Protein AF-A0A8B8IRI3-F1 (afdb_monomer_lite)

Radius of gyration: 19.95 Å; chains: 1; bounding box: 43×45×50 Å

pLDDT: mean 88.94, std 10.25, range [43.81, 97.94]

Secondary structure (DSSP, 8-state):
---GGG-TT--S--PPPPPPHHHHHHHHHTTSPPPPPP---HHHHHHHHHT-SS--S-STTSHHHHTTTS-HHHHHHHHHT------HHHHHHHHHHHHHHHHHS-HHHHHHHSS--HHHHHHHHHHHS-SEEETTTTEEE-TTS-B-

Sequence (148 aa):
MDNFQNIPWCRSNWSFPSITEQDKILLHECTNLPTKDLLNDVEEIIENSHVFPIPFPIETVRLDYLKTLRPIERLERNIASTYPVIHERVILLMSKFLNYKREFGSDVEKALYMDMTVPELIDRILKKRAVCFVGPNDKYKLLNEEEG

Foldseek 3Di:
DDDLVPPPVPDPDDDQDDADPQLVVLVVVVVDDDDDDQPLDLVVVLVVVVPQQDDDPDDCPRSVNVVVVDPSVVSSVVSRPDDDDDDPSVLSVLSVVLVCCCVPNDPVSVVVSVPQGSVNVVVCCVVFPFPDFDDPVRWTAGSVRDID

Structure (mmCIF, N/CA/C/O backbone):
data_AF-A0A8B8IRI3-F1
#
_entry.id   AF-A0A8B8IRI3-F1
#
loop_
_atom_site.group_PDB
_atom_site.id
_atom_site.type_symbol
_atom_site.label_atom_id
_atom_site.label_alt_id
_atom_site.label_comp_id
_atom_site.label_asym_id
_atom_site.label_entity_id
_atom_site.label_seq_id
_atom_site.pdbx_PDB_ins_code
_atom_site.Cartn_x
_atom_site.Cartn_y
_atom_site.Cartn_z
_atom_site.occupancy
_atom_site.B_iso_or_equiv
_atom_site.auth_seq_id
_atom_site.auth_comp_id
_atom_site.auth_asym_id
_atom_site.auth_atom_id
_atom_site.pdbx_PDB_model_num
ATOM 1 N N . MET A 1 1 ? -1.631 31.941 -10.470 1.00 43.81 1 MET A N 1
ATOM 2 C CA . MET A 1 1 ? -1.614 31.322 -9.128 1.00 43.81 1 MET A CA 1
ATOM 3 C C . MET A 1 1 ? -3.061 31.070 -8.773 1.00 43.81 1 MET A C 1
ATOM 5 O O . MET A 1 1 ? -3.781 32.028 -8.524 1.00 43.81 1 MET A O 1
ATOM 9 N N . ASP A 1 2 ? -3.503 29.824 -8.903 1.00 51.47 2 ASP A N 1
ATOM 10 C CA . ASP A 1 2 ? -4.912 29.468 -8.747 1.00 51.47 2 ASP A CA 1
ATOM 11 C C . ASP A 1 2 ? -5.361 29.626 -7.292 1.00 51.47 2 ASP A C 1
ATOM 13 O O . ASP A 1 2 ? -4.634 29.309 -6.349 1.00 51.47 2 ASP A O 1
ATOM 17 N N . ASN A 1 3 ? -6.552 30.194 -7.112 1.00 56.06 3 ASN A N 1
ATOM 18 C CA . ASN A 1 3 ? -7.081 30.592 -5.816 1.00 56.06 3 ASN A CA 1
ATOM 19 C C . ASN A 1 3 ? -7.683 29.380 -5.083 1.00 56.06 3 ASN A C 1
ATOM 21 O O . ASN A 1 3 ? -8.895 29.174 -5.074 1.00 56.06 3 ASN A O 1
ATOM 25 N N . PHE A 1 4 ? -6.823 28.566 -4.468 1.00 63.38 4 PHE A N 1
ATOM 26 C CA . PHE A 1 4 ? -7.209 27.383 -3.684 1.00 63.38 4 PHE A CA 1
ATOM 27 C C . PHE A 1 4 ? -8.029 27.703 -2.417 1.00 63.38 4 PHE A C 1
ATOM 29 O O . PHE A 1 4 ? -8.541 26.788 -1.776 1.00 63.38 4 PHE A O 1
ATOM 36 N N . GLN A 1 5 ? -8.200 28.982 -2.058 1.00 62.62 5 GLN A N 1
ATOM 37 C CA . GLN A 1 5 ? -8.862 29.406 -0.817 1.00 62.62 5 GLN A CA 1
ATOM 38 C C . GLN A 1 5 ? -10.363 29.077 -0.758 1.00 62.62 5 GLN A C 1
ATOM 40 O O . GLN A 1 5 ? -10.917 28.972 0.333 1.00 62.62 5 GLN A O 1
ATOM 45 N N . ASN A 1 6 ? -11.022 28.881 -1.905 1.00 65.75 6 ASN A N 1
ATOM 46 C CA . ASN A 1 6 ? -12.468 28.632 -1.973 1.00 65.75 6 ASN A CA 1
ATOM 47 C C . ASN A 1 6 ? -12.846 27.146 -2.035 1.00 65.75 6 ASN A C 1
ATOM 49 O O . ASN A 1 6 ? -14.020 26.812 -2.196 1.00 65.75 6 ASN A O 1
ATOM 53 N N . ILE A 1 7 ? -11.874 26.242 -1.926 1.00 71.94 7 ILE A N 1
ATOM 54 C CA . ILE A 1 7 ? -12.131 24.807 -1.983 1.00 71.94 7 ILE A CA 1
ATOM 55 C C . ILE A 1 7 ? -12.466 24.309 -0.564 1.00 71.94 7 ILE A C 1
ATOM 57 O O . ILE A 1 7 ? -11.601 24.378 0.310 1.00 71.94 7 ILE A O 1
ATOM 61 N N . PRO A 1 8 ? -13.670 23.756 -0.302 1.00 66.25 8 PRO A N 1
ATOM 62 C CA . PRO A 1 8 ? -14.117 23.406 1.054 1.00 66.25 8 PRO A CA 1
ATOM 63 C C . PRO A 1 8 ? -13.190 22.447 1.816 1.00 66.25 8 PRO A C 1
ATOM 65 O O . PRO A 1 8 ? -13.121 22.504 3.048 1.00 66.25 8 PRO A O 1
ATOM 68 N N . TRP A 1 9 ? -12.481 21.577 1.086 1.00 63.16 9 TRP A N 1
ATOM 69 C CA . TRP A 1 9 ? -11.508 20.623 1.624 1.00 63.16 9 TRP A CA 1
ATOM 70 C C . TRP A 1 9 ? -10.074 21.174 1.715 1.00 63.16 9 TRP A C 1
ATOM 72 O O . TRP A 1 9 ? -9.244 20.602 2.421 1.00 63.16 9 TRP A O 1
ATOM 82 N N . CYS A 1 10 ? -9.771 22.308 1.079 1.00 62.41 10 CYS A N 1
ATOM 83 C CA . CYS A 1 10 ? -8.473 22.983 1.154 1.00 62.41 10 CYS A CA 1
ATOM 84 C C . CYS A 1 10 ? -8.502 24.074 2.235 1.00 62.41 10 CYS A C 1
ATOM 86 O O . CYS A 1 10 ? -8.365 25.266 1.970 1.00 62.41 10 CYS A O 1
ATOM 88 N N . ARG A 1 11 ? -8.732 23.669 3.488 1.00 66.38 11 ARG A N 1
ATOM 89 C CA . ARG A 1 11 ? -8.627 24.588 4.626 1.00 66.38 11 ARG A CA 1
ATOM 90 C C . ARG A 1 11 ? -7.162 24.736 5.008 1.00 66.38 11 ARG A C 1
ATOM 92 O O . ARG A 1 11 ? -6.470 23.739 5.184 1.00 66.38 11 ARG A O 1
ATOM 99 N N . SER A 1 12 ? -6.707 25.969 5.200 1.00 65.81 12 SER A N 1
ATOM 100 C CA . SER A 1 12 ? -5.328 26.254 5.613 1.00 65.81 12 SER A CA 1
ATOM 101 C C . SER A 1 12 ? -4.977 25.658 6.985 1.00 65.81 12 SER A C 1
ATOM 103 O O . SER A 1 12 ? -3.810 25.421 7.274 1.00 65.81 12 SER A O 1
ATOM 105 N N . ASN A 1 13 ? -5.987 25.392 7.824 1.00 68.19 13 ASN A N 1
ATOM 106 C CA . ASN A 1 13 ? -5.815 25.049 9.234 1.00 68.19 13 ASN A CA 1
ATOM 107 C C . ASN A 1 13 ? -6.613 23.781 9.584 1.00 68.19 13 ASN A C 1
ATOM 109 O O . ASN A 1 13 ? -7.582 23.832 10.344 1.00 68.19 13 ASN A O 1
ATOM 113 N N . TRP A 1 14 ? -6.251 22.630 9.019 1.00 69.50 14 TRP A N 1
ATOM 114 C CA . TRP A 1 14 ? -6.776 21.363 9.529 1.00 69.50 14 TRP A CA 1
ATOM 115 C C . TRP A 1 14 ? -6.065 21.016 10.837 1.00 69.50 14 TRP A C 1
ATOM 117 O O . TRP A 1 14 ? -4.886 20.659 10.809 1.00 69.50 14 TRP A O 1
ATOM 127 N N . SER A 1 15 ? -6.767 21.053 11.972 1.00 75.19 15 SER A N 1
ATOM 128 C CA . SER A 1 15 ? -6.199 20.571 13.234 1.00 75.19 15 SER A CA 1
ATOM 129 C C . SER A 1 15 ? -5.741 19.116 13.092 1.00 75.19 15 SER A C 1
ATOM 131 O O . SER A 1 15 ? -6.342 18.311 12.363 1.00 75.19 15 SER A O 1
ATOM 133 N N . PHE A 1 16 ? -4.628 18.785 13.745 1.00 72.06 16 PHE A N 1
ATOM 134 C CA . PHE A 1 16 ? -4.220 17.395 13.870 1.00 72.06 16 PHE A CA 1
ATOM 135 C C . PHE A 1 16 ? -5.226 16.664 14.765 1.00 72.06 16 PHE A C 1
ATOM 137 O O . PHE A 1 16 ? -5.639 17.217 15.790 1.00 72.06 16 PHE A O 1
ATOM 144 N N . PRO A 1 17 ? -5.639 15.439 14.397 1.00 81.56 17 PRO A N 1
ATOM 145 C CA . PRO A 1 17 ? -6.371 14.578 15.313 1.00 81.56 17 PRO A CA 1
ATOM 146 C C . PRO A 1 17 ? -5.586 14.419 16.621 1.00 81.56 17 PRO A C 1
ATOM 148 O O . PRO A 1 17 ? -4.358 14.330 16.599 1.00 81.56 17 PRO A O 1
ATOM 151 N N . SER A 1 18 ? -6.285 14.365 17.756 1.00 88.00 18 SER A N 1
ATOM 152 C CA . SER A 1 18 ? -5.645 14.083 19.043 1.00 88.00 18 SER A CA 1
ATOM 153 C C . SER A 1 18 ? -4.967 12.713 19.006 1.00 88.00 18 SER A C 1
ATOM 155 O O . SER A 1 18 ? -5.508 11.770 18.432 1.00 88.00 18 SER A O 1
ATOM 157 N N . ILE A 1 19 ? -3.787 12.588 19.607 1.00 90.38 19 ILE A N 1
ATOM 158 C CA . ILE A 1 19 ? -3.016 11.338 19.628 1.00 90.38 19 ILE A CA 1
ATOM 159 C C . ILE A 1 19 ? -3.180 10.699 21.008 1.00 90.38 19 ILE A C 1
ATOM 161 O O . ILE A 1 19 ? -2.865 11.330 22.017 1.00 90.38 19 ILE A O 1
ATOM 165 N N . THR A 1 20 ? -3.690 9.469 21.051 1.00 93.06 20 THR A N 1
ATOM 166 C CA . THR A 1 20 ? -3.822 8.680 22.290 1.00 93.06 20 THR A CA 1
ATOM 167 C C . THR A 1 20 ? -2.554 7.867 22.569 1.00 93.06 20 THR A C 1
ATOM 169 O O . THR A 1 20 ? -1.707 7.715 21.690 1.00 93.06 20 THR A O 1
ATOM 172 N N . GLU A 1 21 ? -2.412 7.299 23.771 1.00 93.12 21 GLU A N 1
ATOM 173 C CA . GLU A 1 21 ? -1.280 6.404 24.073 1.00 93.12 21 GLU A CA 1
ATOM 174 C C . GLU A 1 21 ? -1.278 5.144 23.193 1.00 93.12 21 GLU A C 1
ATOM 176 O O . GLU A 1 21 ? -0.224 4.724 22.725 1.00 93.12 21 GLU A O 1
ATOM 181 N N . GLN A 1 22 ? -2.454 4.590 22.879 1.00 91.00 22 GLN A N 1
ATOM 182 C CA . GLN A 1 22 ? -2.576 3.456 21.956 1.00 91.00 22 GLN A CA 1
ATOM 183 C C . GLN A 1 22 ? -2.118 3.822 20.539 1.00 91.00 22 GLN A C 1
ATOM 185 O O . GLN A 1 22 ? -1.443 3.033 19.881 1.00 91.00 22 GLN A O 1
ATOM 190 N N . ASP A 1 23 ? -2.437 5.036 20.074 1.00 93.00 23 ASP A N 1
ATOM 191 C CA . ASP A 1 23 ? -1.962 5.521 18.775 1.00 93.00 23 ASP A CA 1
ATOM 192 C C . ASP A 1 23 ? -0.429 5.635 18.764 1.00 93.00 23 ASP A C 1
ATOM 194 O O . ASP A 1 23 ? 0.199 5.265 17.776 1.00 93.00 23 ASP A O 1
ATOM 198 N N . LYS A 1 24 ? 0.191 6.108 19.857 1.00 93.06 24 LYS A N 1
ATOM 199 C CA . LYS A 1 24 ? 1.658 6.238 19.958 1.00 93.06 24 LYS A CA 1
ATOM 200 C C . LYS A 1 24 ? 2.373 4.895 19.856 1.00 93.06 24 LYS A C 1
ATOM 202 O O . LYS A 1 24 ? 3.411 4.837 19.203 1.00 93.06 24 LYS A O 1
ATOM 207 N N . ILE A 1 25 ? 1.826 3.843 20.470 1.00 92.69 25 ILE A N 1
ATOM 208 C CA . ILE A 1 25 ? 2.396 2.488 20.402 1.00 92.69 25 ILE A CA 1
ATOM 209 C C . ILE A 1 25 ? 2.473 2.032 18.940 1.00 92.69 25 ILE A C 1
ATOM 211 O O . ILE A 1 25 ? 3.555 1.710 18.458 1.00 92.69 25 ILE A O 1
ATOM 215 N N . LEU A 1 26 ? 1.358 2.121 18.207 1.00 93.50 26 LEU A N 1
ATOM 216 C CA . LEU A 1 26 ? 1.302 1.754 16.788 1.00 93.50 26 LEU A CA 1
ATOM 217 C C . LEU A 1 26 ? 2.200 2.633 15.905 1.00 93.50 26 LEU A C 1
ATOM 219 O O . LEU A 1 26 ? 2.799 2.157 14.946 1.00 93.50 26 LEU A O 1
ATOM 223 N N . LEU A 1 27 ? 2.306 3.928 16.208 1.00 93.00 27 LEU A N 1
ATOM 224 C CA . LEU A 1 27 ? 3.168 4.840 15.450 1.00 93.00 27 LEU A CA 1
ATOM 225 C C . LEU A 1 27 ? 4.660 4.578 15.693 1.00 93.00 27 LEU A C 1
ATOM 227 O O . LEU A 1 27 ? 5.462 4.785 14.785 1.00 93.00 27 LEU A O 1
ATOM 231 N N . HIS A 1 28 ? 5.040 4.111 16.883 1.00 92.00 28 HIS A N 1
ATOM 232 C CA . HIS A 1 28 ? 6.420 3.735 17.190 1.00 92.00 28 HIS A CA 1
ATOM 233 C C . HIS A 1 28 ? 6.870 2.488 16.407 1.00 92.00 28 HIS A C 1
ATOM 235 O O . HIS A 1 28 ? 8.042 2.344 16.073 1.00 92.00 28 HIS A O 1
ATOM 241 N N . GLU A 1 29 ? 5.955 1.593 16.037 1.00 88.88 29 GLU A N 1
ATOM 242 C CA . GLU A 1 29 ? 6.282 0.453 15.168 1.00 88.88 29 GLU A CA 1
ATOM 243 C C . GLU A 1 29 ? 6.731 0.913 13.771 1.00 88.88 29 GLU A C 1
ATOM 245 O O . GLU A 1 29 ? 7.642 0.327 13.187 1.00 88.88 29 GLU A O 1
ATOM 250 N N . CYS A 1 30 ? 6.183 2.025 13.264 1.00 88.88 30 CYS A N 1
ATOM 251 C CA . CYS A 1 30 ? 6.572 2.598 11.972 1.00 88.88 30 CYS A CA 1
ATOM 252 C C . CYS A 1 30 ? 8.022 3.103 11.928 1.00 88.88 30 CYS A C 1
ATOM 254 O O . CYS A 1 30 ? 8.550 3.303 10.835 1.00 88.88 30 CYS A O 1
ATOM 256 N N . THR A 1 31 ? 8.671 3.345 13.073 1.00 89.25 31 THR A N 1
ATOM 257 C CA . THR A 1 31 ? 10.073 3.793 13.098 1.00 89.25 31 THR A CA 1
ATOM 258 C C . THR A 1 31 ? 11.061 2.632 13.039 1.00 89.25 31 THR A C 1
ATOM 260 O O . THR A 1 31 ? 12.231 2.853 12.747 1.00 89.25 31 THR A O 1
ATOM 263 N N . ASN A 1 32 ? 10.602 1.403 13.295 1.00 87.69 32 ASN A N 1
ATOM 264 C CA . ASN A 1 32 ? 11.435 0.203 13.392 1.00 87.69 32 ASN A CA 1
ATOM 265 C C . ASN A 1 32 ? 11.143 -0.764 12.238 1.00 87.69 32 ASN A C 1
ATOM 267 O O . ASN A 1 32 ? 10.863 -1.943 12.449 1.00 87.69 32 ASN A O 1
ATOM 271 N N . LEU A 1 33 ? 11.177 -0.255 11.005 1.00 85.19 33 LEU A N 1
ATOM 272 C CA . LEU A 1 33 ? 10.961 -1.077 9.818 1.00 85.19 33 LEU A CA 1
ATOM 273 C C . LEU A 1 33 ? 12.238 -1.841 9.449 1.00 85.19 33 LEU A C 1
ATOM 275 O O . LEU A 1 33 ? 13.324 -1.256 9.483 1.00 85.19 33 LEU A O 1
ATOM 279 N N . PRO A 1 34 ? 12.132 -3.123 9.059 1.00 83.69 34 PRO A N 1
ATOM 280 C CA . PRO A 1 34 ? 13.284 -3.862 8.578 1.00 83.69 34 PRO A CA 1
ATOM 281 C C . PRO A 1 34 ? 13.792 -3.229 7.281 1.00 83.69 34 PRO A C 1
ATOM 283 O O . PRO A 1 34 ? 13.014 -2.935 6.369 1.00 83.69 34 PRO A O 1
ATOM 286 N N . THR A 1 35 ? 15.108 -3.063 7.175 1.00 79.25 35 THR A N 1
ATOM 287 C CA . THR A 1 35 ? 15.739 -2.748 5.895 1.00 79.25 35 THR A CA 1
ATOM 288 C C . THR A 1 35 ? 15.511 -3.932 4.967 1.00 79.25 35 THR A C 1
ATOM 290 O O . THR A 1 35 ? 15.918 -5.051 5.277 1.00 79.25 35 THR A O 1
ATOM 293 N N . LYS A 1 36 ? 14.824 -3.700 3.851 1.00 73.31 36 LYS A N 1
ATOM 294 C CA . LYS A 1 36 ? 14.613 -4.724 2.835 1.00 73.31 36 LYS A CA 1
ATOM 295 C C . LYS A 1 36 ? 15.634 -4.531 1.725 1.00 73.31 36 LYS A C 1
ATOM 297 O O . LYS A 1 36 ? 15.765 -3.419 1.215 1.00 73.31 36 LYS A O 1
ATOM 302 N N . ASP A 1 37 ? 16.310 -5.610 1.347 1.00 74.75 37 ASP A N 1
ATOM 303 C CA . ASP A 1 37 ? 17.121 -5.620 0.136 1.00 74.75 37 ASP A CA 1
ATOM 304 C C . ASP A 1 37 ? 16.196 -5.351 -1.053 1.00 74.75 37 ASP A C 1
ATOM 306 O O . ASP A 1 37 ? 15.201 -6.050 -1.273 1.00 74.75 37 ASP A O 1
ATOM 310 N N . LEU A 1 38 ? 16.467 -4.257 -1.757 1.00 70.75 38 LEU A N 1
ATOM 311 C CA . LEU A 1 38 ? 15.675 -3.858 -2.908 1.00 70.75 38 LEU A CA 1
ATOM 312 C C . LEU A 1 38 ? 15.961 -4.831 -4.050 1.00 70.75 38 LEU A C 1
ATOM 314 O O . LEU A 1 38 ? 17.115 -5.042 -4.425 1.00 70.75 38 LEU A O 1
ATOM 318 N N . LEU A 1 39 ? 14.893 -5.414 -4.595 1.00 68.81 39 LEU A N 1
ATOM 319 C CA . LEU A 1 39 ? 14.955 -6.143 -5.854 1.00 68.81 39 LEU A CA 1
ATOM 320 C C . LEU A 1 39 ? 15.327 -5.139 -6.940 1.00 68.81 39 LEU A C 1
ATOM 322 O O . LEU A 1 39 ? 14.537 -4.250 -7.245 1.00 68.81 39 LEU A O 1
ATOM 326 N N . ASN A 1 40 ? 16.529 -5.276 -7.488 1.00 75.88 40 ASN A N 1
ATOM 327 C CA . ASN A 1 40 ? 17.015 -4.451 -8.593 1.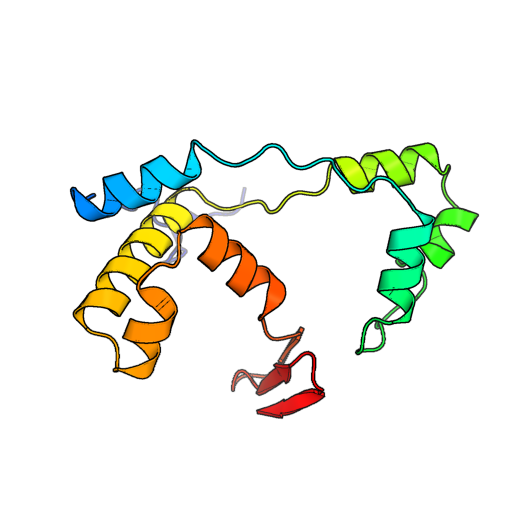00 75.88 40 ASN A CA 1
ATOM 328 C C . ASN A 1 40 ? 17.108 -5.251 -9.900 1.00 75.88 40 ASN A C 1
ATOM 330 O O . ASN A 1 40 ? 17.605 -4.727 -10.889 1.00 75.88 40 ASN A O 1
ATOM 334 N N . ASP A 1 41 ? 16.641 -6.502 -9.897 1.00 89.81 41 ASP A N 1
ATOM 335 C CA . ASP A 1 41 ? 16.653 -7.392 -11.054 1.00 89.81 41 ASP A CA 1
ATOM 336 C C . ASP A 1 41 ? 15.534 -6.994 -12.031 1.00 89.81 41 ASP A C 1
ATOM 338 O O . ASP A 1 41 ? 14.343 -7.005 -11.702 1.00 89.81 41 ASP A O 1
ATOM 342 N N . VAL A 1 42 ? 15.928 -6.562 -13.229 1.00 92.94 42 VAL A N 1
ATOM 343 C CA . VAL A 1 42 ? 14.996 -6.081 -14.253 1.00 92.94 42 VAL A CA 1
ATOM 344 C C . VAL A 1 42 ? 14.224 -7.249 -14.861 1.00 92.94 42 VAL A C 1
ATOM 346 O O . VAL A 1 42 ? 13.023 -7.118 -15.118 1.00 92.94 42 VAL A O 1
ATOM 349 N N . GLU A 1 43 ? 14.889 -8.377 -15.080 1.00 94.31 43 GLU A N 1
ATOM 350 C CA . GLU A 1 43 ? 14.324 -9.596 -15.642 1.00 94.31 43 GLU A CA 1
ATOM 351 C C . GLU A 1 43 ? 13.242 -10.175 -14.723 1.00 94.31 43 GLU A C 1
ATOM 353 O O . GLU A 1 43 ? 12.135 -10.445 -15.193 1.00 94.31 43 GLU A O 1
ATOM 358 N N . GLU A 1 44 ? 13.489 -10.244 -13.412 1.00 93.31 44 GLU A N 1
ATOM 359 C CA . GLU A 1 44 ? 12.497 -10.716 -12.435 1.00 93.31 44 GLU A CA 1
ATOM 360 C C . GLU A 1 44 ? 11.217 -9.857 -12.463 1.00 93.31 44 GLU A C 1
ATOM 362 O O . GLU A 1 44 ? 10.090 -10.361 -12.413 1.00 93.31 44 GLU A O 1
ATOM 367 N N . ILE A 1 45 ? 11.348 -8.531 -12.581 1.00 93.75 45 ILE A N 1
ATOM 368 C CA . ILE A 1 45 ? 10.180 -7.637 -12.637 1.00 93.75 45 ILE A CA 1
ATOM 369 C C . ILE A 1 45 ? 9.433 -7.780 -13.968 1.00 93.75 45 ILE A C 1
ATOM 371 O O . ILE A 1 45 ? 8.201 -7.681 -13.999 1.00 93.75 45 ILE A O 1
ATOM 375 N N . ILE A 1 46 ? 10.144 -8.034 -15.068 1.00 95.12 46 ILE A N 1
ATOM 376 C CA . ILE A 1 46 ? 9.525 -8.340 -16.361 1.00 95.12 46 ILE A CA 1
ATOM 377 C C . ILE A 1 46 ? 8.705 -9.631 -16.261 1.00 95.12 46 ILE A C 1
ATOM 379 O O . ILE A 1 46 ? 7.536 -9.632 -16.656 1.00 95.12 46 ILE A O 1
ATOM 383 N N . GLU A 1 47 ? 9.255 -10.691 -15.670 1.00 95.50 47 GLU A N 1
ATOM 384 C CA . GLU A 1 47 ? 8.545 -11.956 -15.444 1.00 95.50 47 GLU A CA 1
ATOM 385 C C . GLU A 1 47 ? 7.291 -11.756 -14.584 1.00 95.50 47 GLU A C 1
ATOM 387 O O . GLU A 1 47 ? 6.196 -12.164 -14.984 1.00 95.50 47 GLU A O 1
ATOM 392 N N . ASN A 1 48 ? 7.411 -11.019 -13.475 1.00 93.06 48 ASN A N 1
ATOM 393 C CA . ASN A 1 48 ? 6.277 -10.638 -12.628 1.00 93.06 48 ASN A CA 1
ATOM 394 C C . ASN A 1 48 ? 5.199 -9.865 -13.406 1.00 93.06 48 ASN A C 1
ATOM 396 O O . ASN A 1 48 ? 4.002 -10.044 -13.177 1.00 93.06 48 ASN A O 1
ATOM 400 N N . SER A 1 49 ? 5.606 -9.012 -14.349 1.00 94.00 49 SER A N 1
ATOM 401 C CA . SER A 1 49 ? 4.679 -8.292 -15.220 1.00 94.00 49 SER A CA 1
ATOM 402 C C . SER A 1 49 ? 3.975 -9.221 -16.215 1.00 94.00 49 SER A C 1
ATOM 404 O O . SER A 1 49 ? 2.814 -8.973 -16.527 1.00 94.00 49 SER A O 1
ATOM 406 N N . HIS A 1 50 ? 4.625 -10.272 -16.723 1.00 94.31 50 HIS A N 1
ATOM 407 C CA . HIS A 1 50 ? 4.003 -11.222 -17.657 1.00 94.31 50 HIS A CA 1
ATOM 408 C C . HIS A 1 50 ? 2.944 -12.112 -17.005 1.00 94.31 50 HIS A C 1
ATOM 410 O O . HIS A 1 50 ? 1.967 -12.455 -17.664 1.00 94.31 50 HIS A O 1
ATOM 416 N N . VAL A 1 51 ? 3.117 -12.459 -15.728 1.00 94.56 51 VAL A N 1
ATOM 417 C CA . VAL A 1 51 ? 2.142 -13.261 -14.966 1.00 94.56 51 VAL A CA 1
ATOM 418 C C . VAL A 1 51 ? 1.067 -12.414 -14.278 1.00 94.56 51 VAL A C 1
ATOM 420 O O . VAL A 1 51 ? 0.232 -12.946 -13.547 1.00 94.56 51 VAL A O 1
ATOM 423 N N . PHE A 1 52 ? 1.080 -11.092 -14.479 1.00 92.12 52 PHE A N 1
ATOM 424 C CA . PHE A 1 52 ? 0.074 -10.208 -13.906 1.00 92.12 52 PHE A CA 1
ATOM 425 C C . PHE A 1 52 ? -1.312 -10.547 -14.492 1.00 92.12 52 PHE A C 1
ATOM 427 O O . PHE A 1 52 ? -1.453 -10.607 -15.714 1.00 92.12 52 PHE A O 1
ATOM 434 N N . PRO A 1 53 ? -2.347 -10.768 -13.656 1.00 91.12 53 PRO A N 1
ATOM 435 C CA . PRO A 1 53 ? -3.598 -11.396 -14.095 1.00 91.12 53 PRO A CA 1
ATOM 436 C C . PRO A 1 53 ? -4.448 -10.525 -15.024 1.00 91.12 53 PRO A C 1
ATOM 438 O O . PRO A 1 53 ? -5.377 -11.024 -15.643 1.00 91.12 53 PRO A O 1
ATOM 441 N N . ILE A 1 54 ? -4.160 -9.226 -15.123 1.00 90.19 54 ILE A N 1
ATOM 442 C CA . ILE A 1 54 ? -4.972 -8.277 -15.885 1.00 90.19 54 ILE A CA 1
ATOM 443 C C . ILE A 1 54 ? -4.132 -7.680 -17.010 1.00 90.19 54 ILE A C 1
ATOM 445 O O . ILE A 1 54 ? -3.022 -7.216 -16.750 1.00 90.19 54 ILE A 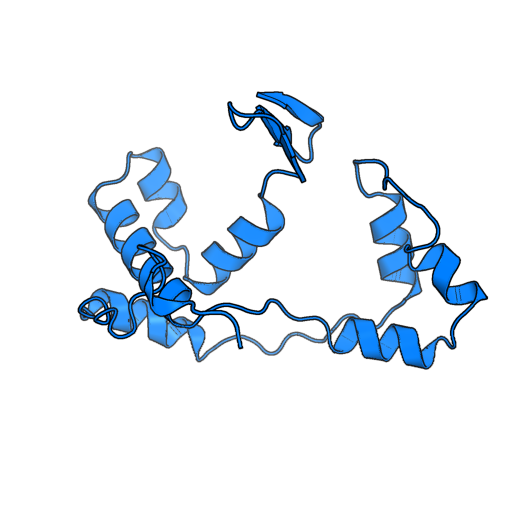O 1
ATOM 449 N N . PRO A 1 55 ? -4.644 -7.623 -18.251 1.00 89.06 55 PRO A N 1
ATOM 450 C CA . PRO A 1 55 ? -3.899 -7.037 -19.353 1.00 89.06 55 PRO A CA 1
ATOM 451 C C . PRO A 1 55 ? -3.613 -5.556 -19.095 1.00 89.06 55 PRO A C 1
ATOM 453 O O . PRO A 1 55 ? -4.486 -4.790 -18.672 1.00 89.06 55 PRO A O 1
ATOM 456 N N . PHE A 1 56 ? -2.383 -5.138 -19.385 1.00 90.44 56 PHE A N 1
ATOM 457 C CA . PHE A 1 56 ? -2.024 -3.729 -19.341 1.00 90.44 56 PHE A CA 1
ATOM 458 C C . PHE A 1 56 ? -2.689 -2.997 -20.517 1.00 90.44 56 PHE A C 1
ATOM 460 O O . PHE A 1 56 ? -2.709 -3.518 -21.630 1.00 90.44 56 PHE A O 1
ATOM 467 N N . PRO A 1 57 ? -3.206 -1.770 -20.324 1.00 89.69 57 PRO A N 1
ATOM 468 C CA . PRO A 1 57 ? -3.832 -1.026 -21.420 1.00 89.69 57 PRO A CA 1
ATOM 469 C C . PRO A 1 57 ? -2.865 -0.684 -22.561 1.00 89.69 57 PRO A C 1
ATOM 471 O O . PRO A 1 57 ? -3.291 -0.484 -23.696 1.00 89.69 57 PRO A O 1
ATOM 474 N N . ILE A 1 58 ? -1.573 -0.544 -22.245 1.00 93.56 58 ILE A N 1
ATOM 475 C CA . ILE A 1 58 ? -0.522 -0.133 -23.176 1.00 93.56 58 ILE A CA 1
ATOM 476 C C . ILE A 1 58 ? 0.766 -0.894 -22.842 1.00 93.56 58 ILE A C 1
ATOM 478 O O . ILE A 1 58 ? 1.243 -0.860 -21.710 1.00 93.56 58 ILE A O 1
ATOM 482 N N . GLU A 1 59 ? 1.369 -1.513 -23.854 1.00 94.25 59 GLU A N 1
ATOM 483 C CA . GLU A 1 59 ? 2.599 -2.305 -23.716 1.00 94.25 59 GLU A CA 1
ATOM 484 C C . GLU A 1 59 ? 3.875 -1.445 -23.729 1.00 94.25 59 GLU A C 1
ATOM 486 O O . GLU A 1 59 ? 4.880 -1.794 -23.117 1.00 94.25 59 GLU A O 1
ATOM 491 N N . THR A 1 60 ? 3.837 -0.270 -24.366 1.00 95.38 60 THR A N 1
ATOM 492 C CA . THR A 1 60 ? 5.020 0.591 -24.564 1.00 95.38 60 THR A CA 1
ATOM 493 C C . THR A 1 60 ? 5.581 1.209 -23.280 1.00 95.38 60 THR A C 1
ATOM 495 O O . THR A 1 60 ? 6.682 1.760 -23.286 1.00 95.38 60 THR A O 1
ATOM 498 N N . VAL A 1 61 ? 4.837 1.132 -22.175 1.00 90.81 61 VAL A N 1
ATOM 499 C CA . VAL A 1 61 ? 5.260 1.614 -20.851 1.00 90.81 61 VAL A CA 1
ATOM 500 C C . VAL A 1 61 ? 5.778 0.494 -19.945 1.00 90.81 61 VAL A C 1
ATOM 502 O O . VAL A 1 61 ? 6.260 0.781 -18.850 1.00 90.81 61 VAL A O 1
ATOM 505 N N . ARG A 1 62 ? 5.690 -0.773 -20.369 1.00 95.12 62 ARG A N 1
ATOM 506 C CA . ARG A 1 62 ? 6.189 -1.914 -19.592 1.00 95.12 62 ARG A CA 1
ATOM 507 C C . ARG A 1 62 ? 7.706 -2.016 -19.699 1.00 95.12 62 ARG A C 1
ATOM 509 O O . ARG A 1 62 ? 8.287 -1.657 -20.722 1.00 95.12 62 ARG A O 1
ATOM 516 N N . LEU A 1 63 ? 8.345 -2.553 -18.657 1.00 94.94 63 LEU A N 1
ATOM 517 C CA . LEU A 1 63 ? 9.802 -2.737 -18.631 1.00 94.94 63 LEU A CA 1
ATOM 518 C C . LEU A 1 63 ? 10.311 -3.570 -19.811 1.00 94.94 63 LEU A C 1
ATOM 520 O O . LEU A 1 63 ? 11.358 -3.242 -20.362 1.00 94.94 63 LEU A O 1
ATOM 524 N N . ASP A 1 64 ? 9.537 -4.567 -20.246 1.00 95.81 64 ASP A N 1
ATOM 525 C CA . ASP A 1 64 ? 9.889 -5.425 -21.379 1.00 95.81 64 ASP A CA 1
ATOM 526 C C . ASP A 1 64 ? 10.106 -4.635 -22.681 1.00 95.81 64 ASP A C 1
ATOM 528 O O . ASP A 1 64 ? 11.060 -4.878 -23.414 1.00 95.81 64 ASP A O 1
ATOM 532 N N . TYR A 1 65 ? 9.281 -3.614 -22.926 1.00 96.69 65 TYR A N 1
ATOM 533 C CA . TYR A 1 65 ? 9.466 -2.702 -24.053 1.00 96.69 65 TYR A CA 1
ATOM 534 C C . TYR A 1 65 ? 10.504 -1.614 -23.743 1.00 96.69 65 TYR A C 1
ATOM 536 O O . TYR A 1 65 ? 11.346 -1.281 -24.574 1.00 96.69 65 TYR A O 1
ATOM 544 N N . LEU A 1 66 ? 10.492 -1.046 -22.533 1.00 96.38 66 LEU A N 1
ATOM 545 C CA . LEU A 1 66 ? 11.400 0.048 -22.168 1.00 96.38 66 LEU A CA 1
ATOM 546 C C . LEU A 1 66 ? 12.879 -0.358 -22.195 1.00 96.38 66 LEU A C 1
ATOM 548 O O . LEU A 1 66 ? 13.714 0.497 -22.504 1.00 96.38 66 LEU A O 1
ATOM 552 N N . LYS A 1 67 ? 13.207 -1.632 -21.940 1.00 96.25 67 LYS A N 1
ATOM 553 C CA . LYS A 1 67 ? 14.580 -2.159 -22.025 1.00 96.25 67 LYS A CA 1
ATOM 554 C C . LYS A 1 67 ? 15.185 -2.048 -23.426 1.00 96.25 67 LYS A C 1
ATOM 556 O O . LYS A 1 67 ? 16.399 -1.964 -23.556 1.00 96.25 67 LYS A O 1
ATOM 561 N N . THR A 1 68 ? 14.364 -1.981 -24.479 1.00 96.56 68 THR A N 1
ATOM 562 C CA . THR A 1 68 ? 14.853 -1.802 -25.858 1.00 96.56 68 THR A CA 1
ATOM 563 C C . THR A 1 68 ? 15.153 -0.338 -26.191 1.00 96.56 68 THR A C 1
ATOM 565 O O . THR A 1 68 ? 15.788 -0.056 -27.204 1.00 96.56 68 THR A O 1
ATOM 568 N N . LEU A 1 69 ? 14.674 0.607 -25.372 1.00 96.50 69 LEU A N 1
ATOM 569 C CA . LEU A 1 69 ? 14.769 2.051 -25.617 1.00 96.50 69 LEU A CA 1
ATOM 570 C C . LEU A 1 69 ? 15.668 2.788 -24.623 1.00 96.50 69 LEU A C 1
ATOM 572 O O . LEU A 1 69 ? 16.088 3.919 -24.891 1.00 96.50 69 LEU A O 1
ATOM 576 N N . ARG A 1 70 ? 15.888 2.220 -23.436 1.00 96.19 70 ARG A N 1
ATOM 577 C CA . ARG A 1 70 ? 16.577 2.867 -22.316 1.00 96.19 70 ARG A CA 1
ATOM 578 C C . ARG A 1 70 ? 17.729 1.987 -21.818 1.00 96.19 70 ARG A C 1
ATOM 580 O O . ARG A 1 70 ? 17.577 0.773 -21.817 1.00 96.19 70 ARG A O 1
ATOM 587 N N . PRO A 1 71 ? 18.841 2.587 -21.353 1.00 96.19 71 PRO A N 1
ATOM 588 C CA . PRO A 1 71 ? 19.925 1.838 -20.719 1.00 96.19 71 PRO A CA 1
ATOM 589 C C . PRO A 1 71 ? 19.438 1.075 -19.486 1.00 96.19 71 PRO A C 1
ATOM 591 O O . PRO A 1 71 ? 18.618 1.609 -18.728 1.00 96.19 71 PRO A O 1
ATOM 594 N N . ILE A 1 72 ? 19.966 -0.132 -19.277 1.00 94.44 72 ILE A N 1
ATOM 595 C CA . ILE A 1 72 ? 19.554 -1.027 -18.190 1.00 94.44 72 ILE A CA 1
ATOM 596 C C . ILE A 1 72 ? 19.798 -0.392 -16.816 1.00 94.44 72 ILE A C 1
ATOM 598 O O . ILE A 1 72 ? 18.906 -0.388 -15.973 1.00 94.44 72 ILE A O 1
ATOM 602 N N . GLU A 1 73 ? 20.912 0.325 -16.650 1.00 94.19 73 GLU A N 1
ATOM 603 C CA . GLU A 1 73 ? 21.305 0.966 -15.389 1.00 94.19 73 GLU A CA 1
ATOM 604 C C . GLU A 1 73 ? 20.302 2.055 -14.977 1.00 94.19 73 GLU A C 1
ATOM 606 O O . GLU A 1 73 ? 20.075 2.336 -13.797 1.00 94.19 73 GLU A O 1
ATOM 611 N N . ARG A 1 74 ? 19.661 2.701 -15.963 1.00 94.50 74 ARG A N 1
ATOM 612 C CA . ARG A 1 74 ? 18.599 3.677 -15.696 1.00 94.50 74 ARG A CA 1
ATOM 613 C C . ARG A 1 74 ? 17.331 2.989 -15.196 1.00 94.50 74 ARG A C 1
ATOM 615 O O . ARG A 1 74 ? 16.620 3.593 -14.393 1.00 94.50 74 ARG A O 1
ATOM 622 N N . LEU A 1 75 ? 17.027 1.791 -15.690 1.00 94.38 75 LEU A N 1
ATOM 623 C CA . LEU A 1 75 ? 15.862 1.017 -15.266 1.00 94.38 75 LEU A CA 1
ATOM 624 C C . LEU A 1 75 ? 16.065 0.481 -13.849 1.00 94.38 75 LEU A C 1
ATOM 626 O O . LEU A 1 75 ? 15.217 0.747 -13.000 1.00 94.38 75 LEU A O 1
ATOM 630 N N . GLU A 1 76 ? 17.215 -0.134 -13.571 1.00 93.56 76 GLU A N 1
ATOM 631 C CA . GLU A 1 76 ? 17.607 -0.602 -12.232 1.00 93.56 76 GLU A CA 1
ATOM 632 C C . GLU A 1 76 ? 17.518 0.523 -11.197 1.00 93.56 76 GLU A C 1
ATOM 634 O O . GLU A 1 76 ? 16.886 0.380 -10.151 1.00 93.56 76 GLU A O 1
ATOM 639 N N . ARG A 1 77 ? 18.067 1.703 -11.517 1.00 92.25 77 ARG A N 1
ATOM 640 C CA . ARG A 1 77 ? 17.980 2.867 -10.628 1.00 92.25 77 ARG A CA 1
ATOM 641 C C . ARG A 1 77 ? 16.535 3.281 -10.353 1.00 92.25 77 ARG A C 1
ATOM 643 O O . ARG A 1 77 ? 16.209 3.631 -9.223 1.00 92.25 77 ARG A O 1
ATOM 650 N N . ASN A 1 78 ? 15.680 3.288 -11.376 1.00 92.50 78 ASN A N 1
ATOM 651 C CA . ASN A 1 78 ? 14.279 3.669 -11.210 1.00 92.50 78 ASN A CA 1
ATOM 652 C C . ASN A 1 78 ? 13.536 2.669 -10.313 1.00 92.50 78 ASN A C 1
ATOM 654 O O . ASN A 1 78 ? 12.787 3.095 -9.433 1.00 92.50 78 ASN A O 1
ATOM 658 N N . ILE A 1 79 ? 13.782 1.371 -10.511 1.00 91.56 79 ILE A N 1
ATOM 659 C CA . ILE A 1 79 ? 13.255 0.287 -9.677 1.00 91.56 79 ILE A CA 1
ATOM 660 C C . ILE A 1 79 ? 13.679 0.506 -8.220 1.00 91.56 79 ILE A C 1
ATOM 662 O O . ILE A 1 79 ? 12.817 0.660 -7.356 1.00 91.56 79 ILE A O 1
ATOM 666 N N . ALA A 1 80 ? 14.984 0.652 -7.971 1.00 89.94 80 ALA A N 1
ATOM 667 C CA . ALA A 1 80 ? 15.547 0.869 -6.637 1.00 89.94 80 ALA A CA 1
ATOM 668 C C . ALA A 1 80 ? 14.999 2.134 -5.950 1.00 89.94 80 ALA A C 1
ATOM 670 O O . ALA A 1 80 ? 14.879 2.198 -4.730 1.00 89.94 80 ALA A O 1
ATOM 671 N N . SER A 1 81 ? 14.655 3.164 -6.727 1.00 89.88 81 SER A N 1
ATOM 672 C CA . SER A 1 81 ? 14.108 4.423 -6.206 1.00 89.88 81 SER A CA 1
ATOM 673 C C . SER A 1 81 ? 12.583 4.449 -6.068 1.00 89.88 81 SER A C 1
ATOM 675 O O . SER A 1 81 ? 12.025 5.509 -5.793 1.00 89.88 81 SER A O 1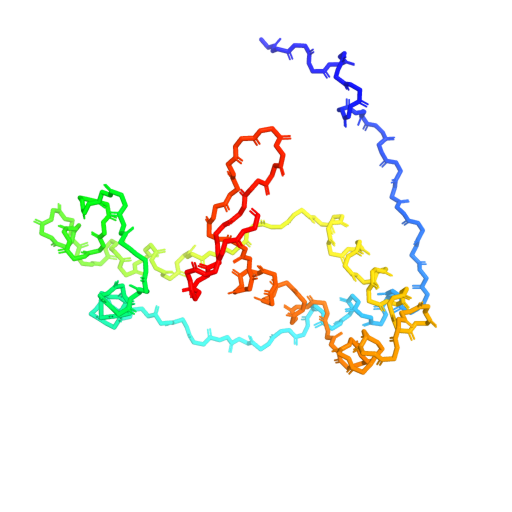
ATOM 677 N N . THR A 1 82 ? 11.887 3.333 -6.293 1.00 89.31 82 THR A N 1
ATOM 678 C CA . THR A 1 82 ? 10.424 3.295 -6.204 1.00 89.31 82 THR A CA 1
ATOM 679 C C . THR A 1 82 ? 9.977 3.103 -4.758 1.00 89.31 82 THR A C 1
ATOM 681 O O . THR A 1 82 ? 10.326 2.121 -4.111 1.00 89.31 82 THR A O 1
ATOM 684 N N . TYR A 1 83 ? 9.156 4.023 -4.254 1.00 88.00 83 TYR A N 1
ATOM 685 C CA . TYR A 1 83 ? 8.573 3.937 -2.916 1.00 88.00 83 TYR A CA 1
ATOM 686 C C . TYR A 1 83 ? 7.183 4.583 -2.872 1.00 88.00 83 TYR A C 1
ATOM 688 O O . TYR A 1 83 ? 6.914 5.540 -3.607 1.00 88.00 83 TYR A O 1
ATOM 696 N N . PRO A 1 84 ? 6.273 4.081 -2.018 1.00 88.06 84 PRO A N 1
ATOM 697 C CA . PRO A 1 84 ? 4.990 4.728 -1.802 1.00 88.06 84 PRO A CA 1
ATOM 698 C C . PRO A 1 84 ? 5.194 6.070 -1.091 1.00 88.06 84 PRO A C 1
ATOM 700 O O . PRO A 1 84 ? 5.896 6.160 -0.086 1.00 88.06 84 PRO A O 1
ATOM 703 N N . VAL A 1 85 ? 4.539 7.116 -1.590 1.00 91.38 85 VAL A N 1
ATOM 704 C CA . VAL A 1 85 ? 4.492 8.425 -0.931 1.00 91.38 85 VAL A CA 1
ATOM 705 C C . VAL A 1 85 ? 3.179 8.528 -0.170 1.00 91.38 85 VAL A C 1
ATOM 707 O O . VAL A 1 85 ? 2.104 8.387 -0.752 1.00 91.38 85 VAL A O 1
ATOM 710 N N . ILE A 1 86 ? 3.264 8.764 1.137 1.00 90.06 86 ILE A N 1
ATOM 711 C CA . ILE A 1 86 ? 2.108 8.801 2.034 1.00 90.06 86 ILE A CA 1
ATOM 712 C C . ILE A 1 86 ? 2.137 10.107 2.815 1.00 90.06 86 ILE A C 1
ATOM 714 O O . ILE A 1 86 ? 3.168 10.514 3.344 1.00 90.06 86 ILE A O 1
ATOM 718 N N . HIS A 1 87 ? 0.985 10.764 2.902 1.00 90.12 87 HIS A N 1
ATOM 719 C CA . HIS A 1 87 ? 0.836 11.952 3.728 1.00 90.12 87 HIS A CA 1
ATOM 720 C C . HIS A 1 87 ? 0.879 11.564 5.215 1.00 90.12 87 HIS A C 1
ATOM 722 O O . HIS A 1 87 ? 0.149 10.672 5.635 1.00 90.12 87 HIS A O 1
ATOM 728 N N . GLU A 1 88 ? 1.639 12.284 6.044 1.00 87.62 88 GLU A N 1
ATOM 729 C CA . GLU A 1 88 ? 1.837 11.971 7.476 1.00 87.62 88 GLU A CA 1
ATOM 730 C C . GLU A 1 88 ? 0.526 11.722 8.251 1.00 87.62 88 GLU A C 1
ATOM 732 O O . GLU A 1 88 ? 0.389 10.743 8.979 1.00 87.62 88 GLU A O 1
ATOM 737 N N . ARG A 1 89 ? -0.499 12.556 8.024 1.00 89.56 89 ARG A N 1
ATOM 738 C CA . ARG A 1 89 ? -1.838 12.413 8.620 1.00 89.56 89 ARG A CA 1
ATOM 739 C C . ARG A 1 89 ? -2.488 11.062 8.338 1.00 89.56 89 ARG A C 1
ATOM 741 O O . ARG A 1 89 ? -3.248 10.591 9.175 1.00 89.56 89 ARG A O 1
ATOM 748 N N . VAL A 1 90 ? -2.215 10.446 7.188 1.00 91.81 90 VAL A N 1
ATOM 749 C CA . VAL A 1 90 ? -2.754 9.123 6.855 1.00 91.81 90 VAL A CA 1
ATOM 750 C C . VAL A 1 90 ? -2.205 8.083 7.824 1.00 91.81 90 VAL A C 1
ATOM 752 O O . VAL A 1 90 ? -2.977 7.259 8.288 1.00 91.81 90 VAL A O 1
ATOM 755 N N . ILE A 1 91 ? -0.934 8.168 8.222 1.00 93.00 91 ILE A N 1
ATOM 756 C CA . ILE A 1 91 ? -0.328 7.238 9.189 1.00 93.00 91 ILE A CA 1
ATOM 757 C C . ILE A 1 91 ? -1.078 7.297 10.532 1.00 93.00 91 ILE A C 1
ATOM 759 O O . ILE A 1 91 ? -1.435 6.263 11.093 1.00 93.00 91 ILE A O 1
ATOM 763 N N . LEU A 1 92 ? -1.410 8.504 11.001 1.00 93.69 92 LEU A N 1
ATOM 764 C CA . LEU A 1 92 ? -2.225 8.698 12.206 1.00 93.69 92 LEU A CA 1
ATOM 765 C C . LEU A 1 92 ? -3.673 8.211 12.034 1.00 93.69 92 LEU A C 1
ATOM 767 O O . LEU A 1 92 ? -4.272 7.682 12.965 1.00 93.69 92 LEU A O 1
ATOM 771 N N . LEU A 1 93 ? -4.271 8.390 10.856 1.00 94.62 93 LEU A N 1
ATOM 772 C CA . LEU A 1 93 ? -5.610 7.862 10.586 1.00 94.62 93 LEU A CA 1
ATOM 773 C C . LEU A 1 93 ? -5.616 6.329 10.545 1.00 94.62 93 LEU A C 1
ATOM 775 O O . LEU A 1 93 ? -6.573 5.724 11.019 1.00 94.62 93 LEU A O 1
ATOM 779 N N . MET A 1 94 ? -4.548 5.706 10.042 1.00 95.88 94 MET A N 1
ATOM 780 C CA . MET A 1 94 ? -4.385 4.251 10.029 1.00 95.88 94 MET A CA 1
ATOM 781 C C . MET A 1 94 ? -4.266 3.686 11.448 1.00 95.88 94 MET A C 1
ATOM 783 O O . MET A 1 94 ? -4.930 2.697 11.752 1.00 95.88 94 MET A O 1
ATOM 787 N N . SER A 1 95 ? -3.496 4.322 12.343 1.00 96.06 95 SER A N 1
ATOM 788 C CA . SER A 1 95 ? -3.412 3.870 13.742 1.00 96.06 95 SER A CA 1
ATOM 789 C C . SER A 1 95 ? -4.765 3.972 14.451 1.00 96.06 95 SER A C 1
ATOM 791 O O . SER A 1 95 ? -5.213 3.012 15.079 1.00 96.06 95 SER A O 1
ATOM 793 N N . LYS A 1 96 ? -5.482 5.083 14.250 1.00 95.62 96 LYS A N 1
ATOM 794 C CA . LYS A 1 96 ? -6.846 5.254 14.766 1.00 95.62 96 LYS A CA 1
ATOM 795 C C . LYS A 1 96 ? -7.824 4.230 14.209 1.00 95.62 96 LYS A C 1
ATOM 797 O O . LYS A 1 96 ? -8.650 3.713 14.957 1.00 95.62 96 LYS A O 1
ATOM 802 N N . PHE A 1 97 ? -7.741 3.938 12.913 1.00 96.69 97 PHE A N 1
ATOM 803 C CA . PHE A 1 97 ? -8.572 2.928 12.270 1.00 96.69 97 PHE A CA 1
ATOM 804 C C . PHE A 1 97 ? -8.344 1.546 12.889 1.00 96.69 97 PHE A C 1
ATOM 806 O O . PHE A 1 97 ? -9.317 0.876 13.224 1.00 96.69 97 PHE A O 1
ATOM 813 N N . LEU A 1 98 ? -7.085 1.142 13.094 1.00 97.38 98 LEU A N 1
ATOM 814 C CA . LEU A 1 98 ? -6.755 -0.137 13.729 1.00 97.38 98 LEU A CA 1
ATOM 815 C C . LEU A 1 98 ? -7.313 -0.217 15.150 1.00 97.38 98 LEU A C 1
ATOM 817 O O . LEU A 1 98 ? -8.028 -1.167 15.461 1.00 97.38 98 LEU A O 1
ATOM 821 N N . ASN A 1 99 ? -7.065 0.797 15.983 1.00 96.19 99 ASN A N 1
ATOM 822 C CA . ASN A 1 99 ? -7.595 0.849 17.349 1.00 96.19 99 ASN A CA 1
ATOM 823 C C . ASN A 1 99 ? -9.127 0.745 17.359 1.00 96.19 99 ASN A C 1
ATOM 825 O O . ASN A 1 99 ? -9.694 -0.096 18.056 1.00 96.19 99 ASN A O 1
ATOM 829 N N . TYR A 1 100 ? -9.794 1.514 16.497 1.00 96.62 100 TYR A N 1
ATOM 830 C CA . TYR A 1 100 ? -11.247 1.475 16.370 1.00 96.62 100 TYR A CA 1
ATOM 831 C C . TYR A 1 100 ? -11.761 0.096 15.936 1.00 96.62 100 TYR A C 1
ATOM 833 O O . TYR A 1 100 ? -12.726 -0.413 16.504 1.00 96.62 100 TYR A O 1
ATOM 841 N N . LYS A 1 101 ? -11.128 -0.537 14.942 1.00 97.50 101 LYS A N 1
ATOM 842 C CA . LYS A 1 101 ? -11.553 -1.852 14.444 1.00 97.50 101 LYS A CA 1
ATOM 843 C C . LYS A 1 101 ? -11.298 -2.978 15.439 1.00 97.50 101 LYS A C 1
ATOM 845 O O . LYS A 1 101 ? -12.103 -3.903 15.503 1.00 97.50 101 LYS A O 1
ATOM 850 N N . ARG A 1 102 ? -10.250 -2.884 16.254 1.00 96.38 102 ARG A N 1
ATOM 851 C CA . ARG A 1 102 ? -9.978 -3.840 17.338 1.00 96.38 102 ARG A CA 1
ATOM 852 C C . ARG A 1 102 ? -11.016 -3.757 18.457 1.00 96.38 102 ARG A C 1
ATOM 854 O O . ARG A 1 102 ? -11.408 -4.784 19.002 1.00 96.38 102 ARG A O 1
ATOM 861 N N . GLU A 1 103 ? -11.502 -2.561 18.775 1.00 96.25 103 GLU A N 1
ATOM 862 C CA . GLU A 1 103 ? -12.480 -2.365 19.853 1.00 96.25 103 GLU A CA 1
ATOM 863 C C . GLU A 1 103 ? -13.928 -2.600 19.387 1.00 96.25 103 GLU A C 1
ATOM 865 O O . GLU A 1 103 ? -14.686 -3.346 20.016 1.00 96.25 103 GLU A O 1
ATOM 870 N N . PHE A 1 104 ? -14.298 -2.027 18.241 1.00 97.62 104 PHE A N 1
ATOM 871 C CA . PHE A 1 104 ? -15.688 -1.930 17.777 1.00 97.62 104 PHE A CA 1
ATOM 872 C C . PHE A 1 104 ? -15.988 -2.715 16.496 1.00 97.62 104 PHE A C 1
ATOM 874 O O . PHE A 1 104 ? -17.127 -2.700 16.033 1.00 97.62 104 PHE A O 1
ATOM 881 N N . GLY A 1 105 ? -14.998 -3.383 15.900 1.00 96.81 105 GLY A N 1
ATOM 882 C CA . GLY A 1 105 ? -15.214 -4.208 14.712 1.00 96.81 105 GLY A CA 1
ATOM 883 C C . GLY A 1 105 ? -16.123 -5.412 14.973 1.00 96.81 105 GLY A C 1
ATOM 884 O O . GLY A 1 105 ? -16.325 -5.839 16.114 1.00 96.81 105 GLY A O 1
ATOM 885 N N . SER A 1 106 ? -16.638 -5.985 13.889 1.00 97.88 106 SER A N 1
ATOM 886 C CA . SER A 1 106 ? -17.229 -7.330 13.898 1.00 97.88 106 SER A CA 1
ATOM 887 C C . SER A 1 106 ? -16.204 -8.387 14.327 1.00 97.88 106 SER A C 1
ATOM 889 O O . SER A 1 106 ? -15.000 -8.137 14.284 1.00 97.88 106 SER A O 1
ATOM 891 N N . ASP A 1 107 ? -16.651 -9.593 14.683 1.00 97.94 107 ASP A N 1
ATOM 892 C CA . ASP A 1 107 ? -15.743 -10.679 15.091 1.00 97.94 107 ASP A CA 1
ATOM 893 C C . ASP A 1 107 ? -14.684 -10.990 14.020 1.00 97.94 107 ASP A C 1
ATOM 895 O O . ASP A 1 107 ? -13.514 -11.210 14.333 1.00 97.94 107 ASP A O 1
ATOM 899 N N . VAL A 1 108 ? -15.073 -10.917 12.741 1.00 97.81 108 VAL A N 1
ATOM 900 C CA . VAL A 1 108 ? -14.170 -11.109 11.597 1.00 97.81 108 VAL A CA 1
ATOM 901 C C . VAL A 1 108 ? -13.143 -9.980 11.501 1.00 97.81 108 VAL A C 1
ATOM 903 O O . VAL A 1 108 ? -11.958 -10.240 11.302 1.00 97.81 108 VAL A O 1
ATOM 906 N N . GLU A 1 109 ? -13.566 -8.723 11.651 1.00 97.12 109 GLU A N 1
ATOM 907 C CA . GLU A 1 109 ? -12.655 -7.572 11.607 1.00 97.12 109 GLU A CA 1
ATOM 908 C C . GLU A 1 109 ? -11.703 -7.565 12.799 1.00 97.12 109 GLU A C 1
ATOM 910 O O . GLU A 1 109 ? -10.511 -7.326 12.625 1.00 97.12 109 GLU A O 1
ATOM 9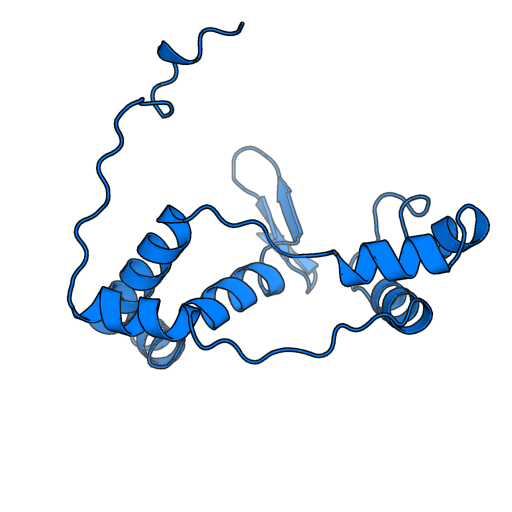15 N N . LYS A 1 110 ? -12.204 -7.862 13.999 1.00 97.62 110 LYS A N 1
ATOM 916 C CA . LYS A 1 110 ? -11.382 -7.959 15.205 1.00 97.62 110 LYS A CA 1
ATOM 917 C C . LYS A 1 110 ? -10.302 -9.011 15.028 1.00 97.62 110 LYS A C 1
ATOM 919 O O . LYS A 1 110 ? -9.137 -8.689 15.224 1.00 97.62 110 LYS A O 1
ATOM 924 N N . ALA A 1 111 ? -10.666 -10.210 14.572 1.00 97.56 111 ALA A N 1
ATOM 925 C CA . ALA A 1 111 ? -9.703 -11.268 14.281 1.00 97.56 111 ALA A CA 1
ATOM 926 C C . ALA A 1 111 ? -8.685 -10.854 13.203 1.00 97.56 111 ALA A C 1
ATOM 928 O O . ALA A 1 111 ? -7.502 -11.152 13.331 1.00 97.56 111 ALA A O 1
ATOM 929 N N . LEU A 1 112 ? -9.123 -10.138 12.162 1.00 96.94 112 LEU A N 1
ATOM 930 C CA . LEU A 1 112 ? -8.247 -9.679 11.082 1.00 96.94 112 LEU A CA 1
ATOM 931 C C . LEU A 1 112 ? -7.248 -8.600 11.532 1.00 96.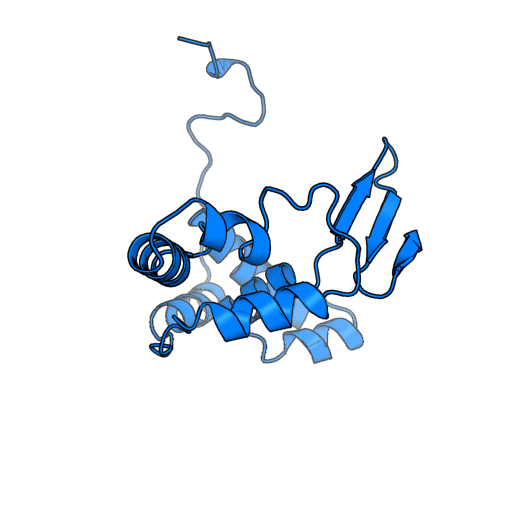94 112 LEU A C 1
ATOM 933 O O . LEU A 1 112 ? -6.100 -8.616 11.095 1.00 96.94 112 LEU A O 1
ATOM 937 N N . TYR A 1 113 ? -7.686 -7.636 12.344 1.00 97.19 113 TYR A N 1
ATOM 938 C CA . TYR A 1 113 ? -6.898 -6.449 12.702 1.00 97.19 113 TYR A CA 1
ATOM 939 C C . TYR A 1 113 ? -6.192 -6.547 14.057 1.00 97.19 113 TYR A C 1
ATOM 941 O O . TYR A 1 113 ? -5.426 -5.637 14.383 1.00 97.19 113 TYR A O 1
ATOM 949 N N . MET A 1 114 ? -6.438 -7.603 14.841 1.00 95.25 114 MET A N 1
ATOM 950 C CA . MET A 1 114 ? -5.931 -7.781 16.209 1.00 95.25 114 MET A CA 1
ATOM 951 C C . MET A 1 114 ? -4.436 -7.474 16.330 1.00 95.25 114 MET A C 1
ATOM 953 O O . MET A 1 114 ? -4.064 -6.595 17.103 1.00 95.25 114 MET A O 1
ATOM 957 N N . ASP A 1 115 ? -3.621 -8.108 15.486 1.00 94.69 115 ASP A N 1
ATOM 958 C CA . ASP A 1 115 ? -2.157 -8.008 15.529 1.00 94.69 115 ASP A CA 1
ATOM 959 C C . ASP A 1 115 ? -1.573 -7.201 14.357 1.00 94.69 115 ASP A C 1
ATOM 961 O O . ASP A 1 115 ? -0.361 -7.067 14.233 1.00 94.69 115 ASP A O 1
ATOM 965 N N . MET A 1 116 ? -2.425 -6.643 13.488 1.00 96.25 116 MET A N 1
ATOM 966 C CA . MET A 1 116 ? -1.979 -5.929 12.289 1.00 96.25 116 MET A CA 1
ATOM 967 C C . MET A 1 116 ? -1.367 -4.574 12.644 1.00 96.25 116 MET A C 1
ATOM 969 O O . MET A 1 116 ? -2.035 -3.730 13.242 1.00 96.25 116 MET A O 1
ATOM 973 N N . THR A 1 117 ? -0.135 -4.338 12.217 1.00 95.75 117 THR A N 1
ATOM 974 C CA . THR A 1 117 ? 0.585 -3.068 12.386 1.00 95.75 117 THR A CA 1
ATOM 975 C C . THR A 1 117 ? 0.163 -2.028 11.336 1.00 95.75 117 THR A C 1
ATOM 977 O O . THR A 1 117 ? -0.446 -2.344 10.307 1.0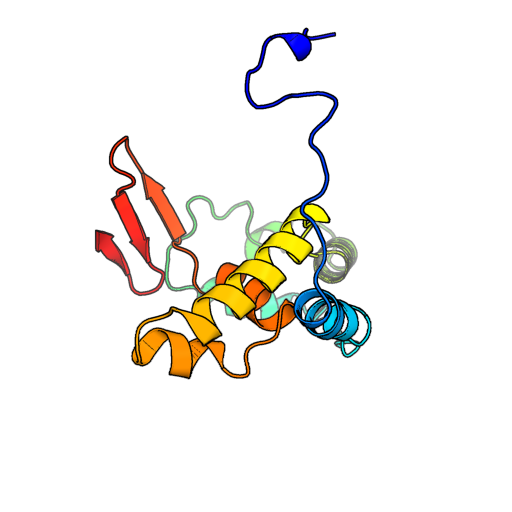0 95.75 117 THR A O 1
ATOM 980 N N . VAL A 1 118 ? 0.500 -0.751 11.552 1.00 95.69 118 VAL A N 1
ATOM 981 C CA . VAL A 1 118 ? 0.233 0.314 10.559 1.00 95.69 118 VAL A CA 1
ATOM 982 C C . VAL A 1 118 ? 0.937 0.056 9.210 1.00 95.69 118 VAL A C 1
ATOM 984 O O . VAL A 1 118 ? 0.277 0.195 8.175 1.00 95.69 118 VAL A O 1
ATOM 987 N N . PRO A 1 119 ? 2.223 -0.350 9.163 1.00 93.62 119 PRO A N 1
ATOM 988 C CA . PRO A 1 119 ? 2.892 -0.714 7.913 1.00 93.62 119 PRO A CA 1
ATOM 989 C C . PRO A 1 119 ? 2.222 -1.880 7.176 1.00 93.62 119 PRO A C 1
ATOM 991 O O . PRO A 1 119 ? 2.064 -1.823 5.957 1.00 93.62 119 PRO A O 1
ATOM 994 N N . GLU A 1 120 ? 1.772 -2.910 7.896 1.00 94.50 120 GLU A N 1
ATOM 995 C CA . GLU A 1 120 ? 1.059 -4.047 7.299 1.00 94.50 120 GLU A CA 1
ATOM 996 C C . GLU A 1 120 ? -0.305 -3.642 6.745 1.00 94.50 120 GLU A C 1
ATOM 998 O O . GLU A 1 120 ? -0.704 -4.117 5.681 1.00 94.50 120 GLU A O 1
ATOM 1003 N N . LEU A 1 121 ? -1.013 -2.731 7.418 1.00 95.88 121 LEU A N 1
ATOM 1004 C CA . LEU A 1 121 ? -2.256 -2.175 6.892 1.00 95.88 121 LEU A CA 1
ATOM 1005 C C . LEU A 1 121 ? -2.011 -1.403 5.587 1.00 95.88 121 LEU A C 1
ATOM 1007 O O . LEU A 1 121 ? -2.768 -1.563 4.628 1.00 95.88 121 LEU A O 1
ATOM 1011 N N . ILE A 1 122 ? -0.943 -0.604 5.520 1.00 93.88 122 ILE A N 1
ATOM 1012 C CA . ILE A 1 122 ? -0.541 0.107 4.298 1.00 93.88 122 ILE A CA 1
ATOM 1013 C C . ILE A 1 122 ? -0.222 -0.892 3.179 1.00 93.88 122 ILE A C 1
ATOM 1015 O O . ILE A 1 122 ? -0.767 -0.772 2.080 1.00 93.88 122 ILE A O 1
ATOM 1019 N N . ASP A 1 123 ? 0.610 -1.897 3.452 1.00 92.44 123 ASP A N 1
ATOM 1020 C CA . ASP A 1 123 ? 0.973 -2.938 2.485 1.00 92.44 123 ASP A CA 1
ATOM 1021 C C . ASP A 1 123 ? -0.263 -3.705 1.994 1.00 92.44 123 ASP A C 1
ATOM 1023 O O . ASP A 1 123 ? -0.442 -3.925 0.792 1.00 92.44 123 ASP A O 1
ATOM 1027 N N . ARG A 1 124 ? -1.188 -4.026 2.905 1.00 94.19 124 ARG A N 1
ATOM 1028 C CA . ARG A 1 124 ? -2.471 -4.644 2.571 1.00 94.19 124 ARG A CA 1
ATOM 1029 C C . ARG A 1 124 ? -3.291 -3.764 1.636 1.00 94.19 124 ARG A C 1
ATOM 1031 O O . ARG A 1 124 ? -3.810 -4.286 0.654 1.00 94.19 124 ARG A O 1
ATOM 1038 N N . ILE A 1 125 ? -3.419 -2.467 1.908 1.00 92.25 125 ILE A N 1
ATOM 1039 C CA . ILE A 1 125 ? -4.173 -1.544 1.044 1.00 92.25 125 ILE A CA 1
ATOM 1040 C C . ILE A 1 125 ? -3.523 -1.456 -0.340 1.00 92.25 125 ILE A C 1
ATOM 1042 O O . ILE A 1 125 ? -4.228 -1.497 -1.345 1.00 92.25 125 ILE A O 1
ATOM 1046 N N . LEU A 1 126 ? -2.192 -1.403 -0.417 1.00 90.31 126 LEU A N 1
ATOM 1047 C CA . LEU A 1 126 ? -1.473 -1.366 -1.692 1.00 90.31 126 LEU A CA 1
ATOM 1048 C C . LEU A 1 126 ? -1.660 -2.657 -2.505 1.00 90.31 126 LEU A C 1
ATOM 1050 O O . LEU A 1 126 ? -1.864 -2.586 -3.717 1.00 90.31 126 LEU A O 1
ATOM 1054 N N . LYS A 1 127 ? -1.632 -3.824 -1.850 1.00 89.50 127 LYS A N 1
ATOM 1055 C CA . LYS A 1 127 ? -1.723 -5.143 -2.504 1.00 89.50 127 LYS A CA 1
ATOM 1056 C C . LYS A 1 127 ? -3.146 -5.624 -2.773 1.00 89.50 127 LYS A C 1
ATOM 1058 O O . LYS A 1 127 ? -3.352 -6.420 -3.684 1.00 89.50 127 LYS A O 1
ATOM 1063 N N . LYS A 1 128 ? -4.117 -5.220 -1.953 1.00 89.69 128 LYS A N 1
ATOM 1064 C CA . LYS A 1 128 ? -5.509 -5.709 -1.992 1.00 89.69 128 LYS A CA 1
ATOM 1065 C C . LYS A 1 128 ? -6.507 -4.655 -2.470 1.00 89.69 128 LYS A C 1
ATOM 1067 O O . LYS A 1 128 ? -7.708 -4.849 -2.313 1.00 89.69 128 LYS A O 1
ATOM 1072 N N . ARG A 1 129 ? -6.034 -3.549 -3.050 1.00 88.69 129 ARG A N 1
ATOM 1073 C CA . ARG A 1 129 ? -6.903 -2.565 -3.708 1.00 88.69 129 ARG A CA 1
ATOM 1074 C C . ARG A 1 129 ? -7.601 -3.157 -4.931 1.00 88.69 129 ARG A C 1
ATOM 1076 O O . ARG A 1 129 ? -7.058 -4.039 -5.598 1.00 88.69 129 ARG A O 1
ATOM 1083 N N . ALA A 1 130 ? -8.762 -2.596 -5.260 1.00 91.06 130 ALA A N 1
ATOM 1084 C CA . ALA A 1 130 ? -9.343 -2.776 -6.580 1.00 91.06 130 ALA A CA 1
ATOM 1085 C C . ALA A 1 130 ? -8.382 -2.249 -7.657 1.00 91.06 130 ALA A C 1
ATOM 1087 O O . ALA A 1 130 ? -7.605 -1.315 -7.435 1.00 91.06 130 ALA A O 1
ATOM 1088 N N . VAL A 1 131 ? -8.443 -2.867 -8.826 1.00 89.94 131 VAL A N 1
ATOM 1089 C CA . VAL A 1 131 ? -7.611 -2.543 -9.988 1.00 89.94 131 VAL A CA 1
ATOM 1090 C C . VAL A 1 131 ? -8.078 -1.235 -10.603 1.00 89.94 131 VAL A C 1
ATOM 1092 O O . VAL A 1 131 ? -7.267 -0.378 -10.947 1.00 89.94 131 VAL A O 1
ATOM 1095 N N . CYS A 1 132 ? -9.392 -1.066 -10.696 1.00 89.12 132 CYS A N 1
ATOM 1096 C CA . CYS A 1 132 ? -10.017 0.175 -11.104 1.00 89.12 132 CYS A CA 1
ATOM 1097 C C . CYS A 1 132 ? -11.376 0.349 -10.423 1.00 89.12 132 CYS A C 1
ATOM 1099 O O . CYS A 1 132 ? -12.017 -0.625 -10.024 1.00 89.12 132 CYS A O 1
ATOM 1101 N N . PHE A 1 133 ? -11.786 1.612 -10.328 1.00 89.69 133 PHE A N 1
ATOM 1102 C CA . PHE A 1 133 ? -13.151 2.039 -10.042 1.00 89.69 133 PHE A CA 1
ATOM 1103 C C . PHE A 1 133 ? -13.652 2.822 -11.258 1.00 89.69 133 PHE A C 1
ATOM 1105 O O . PHE A 1 133 ? -12.898 3.618 -11.827 1.00 89.69 133 PHE A O 1
ATOM 1112 N N . VAL A 1 134 ? -14.890 2.584 -11.689 1.00 89.00 134 VAL A N 1
ATOM 1113 C CA . VAL A 1 134 ? -15.470 3.177 -12.895 1.00 89.00 134 VAL A CA 1
ATOM 1114 C C . VAL A 1 134 ? -16.913 3.635 -12.676 1.00 89.00 134 VAL A C 1
ATOM 1116 O O . VAL A 1 134 ? -17.736 2.963 -12.057 1.00 89.00 134 VAL A O 1
ATOM 1119 N N . GLY A 1 135 ? -17.242 4.781 -13.273 1.00 91.00 135 GLY A N 1
ATOM 1120 C CA . GLY A 1 135 ? -18.589 5.348 -13.251 1.00 91.00 135 GLY A CA 1
ATOM 1121 C C . GLY A 1 135 ? -19.001 5.968 -11.905 1.00 91.00 135 GLY A C 1
ATOM 1122 O O . GLY A 1 135 ? -18.239 5.949 -10.946 1.00 91.00 135 GLY A O 1
ATOM 1123 N N . PRO A 1 136 ? -20.215 6.541 -11.832 1.00 91.81 136 PRO A N 1
ATOM 1124 C CA . PRO A 1 136 ? -20.689 7.294 -10.664 1.00 91.81 136 PRO A CA 1
ATOM 1125 C C . PRO A 1 136 ? -21.108 6.424 -9.470 1.00 91.81 136 PRO A C 1
ATOM 1127 O O . PRO A 1 136 ? -21.382 6.961 -8.403 1.00 91.81 136 PRO A O 1
ATOM 1130 N N . ASN A 1 137 ? -21.193 5.106 -9.657 1.00 92.12 137 ASN A N 1
ATOM 1131 C CA . ASN A 1 137 ? -21.588 4.153 -8.617 1.00 92.12 137 ASN A CA 1
ATOM 1132 C C . ASN A 1 137 ? -20.386 3.364 -8.075 1.00 92.12 137 ASN A C 1
ATOM 1134 O O . ASN A 1 137 ? -20.592 2.313 -7.482 1.00 92.12 137 ASN A O 1
ATOM 1138 N N . ASP A 1 138 ? -19.159 3.821 -8.352 1.00 89.44 138 ASP A N 1
ATOM 1139 C CA . ASP A 1 138 ? -17.913 3.168 -7.937 1.00 89.44 138 ASP A CA 1
ATOM 1140 C C . ASP A 1 138 ? -17.859 1.673 -8.286 1.00 89.44 138 ASP A C 1
ATOM 1142 O O . ASP A 1 138 ? -17.371 0.858 -7.500 1.00 89.44 138 ASP A O 1
ATOM 1146 N N . LYS A 1 139 ? -18.335 1.308 -9.489 1.00 92.88 139 LYS A N 1
ATOM 1147 C CA . LYS A 1 139 ? -18.201 -0.071 -9.968 1.00 92.88 139 LYS A CA 1
ATOM 1148 C C . LYS A 1 139 ? -16.731 -0.443 -9.978 1.00 92.88 139 LYS A C 1
ATOM 1150 O O . LYS A 1 139 ? -15.914 0.358 -10.434 1.00 92.88 139 LYS A O 1
ATOM 1155 N N . TYR A 1 140 ? -16.383 -1.629 -9.515 1.00 92.88 140 TYR A N 1
ATOM 1156 C CA . TYR A 1 140 ? -14.985 -1.995 -9.316 1.00 92.88 140 TYR A CA 1
ATOM 1157 C C . TYR A 1 140 ? -14.631 -3.309 -9.993 1.00 92.88 140 TYR A C 1
ATOM 1159 O O . TYR A 1 140 ? -15.488 -4.152 -10.235 1.00 92.88 140 TYR A O 1
ATOM 1167 N N . LYS A 1 141 ? -13.336 -3.477 -10.273 1.00 92.19 141 LYS A N 1
ATOM 1168 C CA . LYS A 1 141 ? -12.753 -4.749 -10.704 1.00 92.19 141 LYS A CA 1
ATOM 1169 C C . LYS A 1 141 ? -11.596 -5.128 -9.793 1.00 92.19 141 LYS A C 1
ATOM 1171 O O . LYS A 1 141 ? -10.714 -4.308 -9.529 1.00 92.19 141 LYS A O 1
ATOM 1176 N N . LEU A 1 142 ? -11.595 -6.361 -9.308 1.00 91.88 142 LEU A N 1
ATOM 1177 C CA . LEU A 1 142 ? -10.548 -6.920 -8.456 1.00 91.88 142 LEU A CA 1
ATOM 1178 C C . LEU A 1 142 ? -9.486 -7.669 -9.281 1.00 91.88 142 LEU A C 1
ATOM 1180 O O . LEU A 1 142 ? -9.660 -7.932 -10.470 1.00 91.88 142 LEU A O 1
ATOM 1184 N N . LEU A 1 143 ? -8.359 -8.016 -8.647 1.00 90.06 143 LEU A N 1
ATOM 1185 C CA . LEU A 1 143 ? -7.255 -8.751 -9.293 1.00 90.06 143 LEU A CA 1
ATOM 1186 C C . LEU A 1 143 ? -7.631 -10.176 -9.726 1.00 90.06 143 LEU A C 1
ATOM 1188 O O . LEU A 1 143 ? -7.010 -10.712 -10.634 1.00 90.06 143 LEU A O 1
ATOM 1192 N N . ASN A 1 144 ? -8.626 -10.778 -9.077 1.00 90.31 144 ASN A N 1
ATOM 1193 C CA . ASN A 1 144 ? -9.212 -12.073 -9.437 1.00 90.31 144 ASN A CA 1
ATOM 1194 C C . ASN A 1 144 ? -10.333 -11.943 -10.487 1.00 90.31 144 ASN A C 1
ATOM 1196 O O . ASN A 1 144 ? -11.102 -12.879 -10.660 1.00 90.31 144 ASN A O 1
ATOM 1200 N N . GLU A 1 145 ? -10.441 -10.785 -11.143 1.00 87.75 145 GLU A N 1
ATOM 1201 C CA . GLU A 1 145 ? -11.457 -10.456 -12.148 1.00 87.75 145 GLU A CA 1
ATOM 1202 C C . GLU A 1 145 ? -12.900 -10.358 -11.639 1.00 87.75 145 GLU A C 1
ATOM 1204 O O . GLU A 1 145 ? -13.798 -10.114 -12.441 1.00 87.75 145 GLU A O 1
ATOM 1209 N N . GLU A 1 146 ? -13.134 -10.467 -10.329 1.00 91.25 146 GLU A N 1
ATOM 1210 C CA . GLU A 1 146 ? -14.455 -10.217 -9.751 1.00 91.25 146 GLU A CA 1
ATOM 1211 C C . GLU A 1 146 ? -14.842 -8.738 -9.890 1.00 91.25 146 GLU A C 1
ATOM 1213 O O . GLU A 1 146 ? -14.012 -7.836 -9.722 1.00 91.25 146 GLU A O 1
ATOM 1218 N N . GLU A 1 147 ? -16.120 -8.502 -10.183 1.00 92.00 147 GLU A N 1
ATOM 1219 C CA . GLU A 1 147 ? -16.694 -7.179 -10.422 1.00 92.00 147 GLU A CA 1
ATOM 1220 C C . GLU A 1 147 ? -17.871 -6.914 -9.474 1.00 92.00 147 GLU A C 1
ATOM 1222 O O . GLU A 1 147 ? -18.569 -7.845 -9.059 1.00 92.00 147 GLU A O 1
ATOM 1227 N N . GLY A 1 148 ? -18.108 -5.639 -9.156 1.00 90.12 148 GLY A N 1
ATOM 1228 C CA . GLY A 1 148 ? -19.222 -5.183 -8.318 1.00 90.12 148 GLY A CA 1
ATOM 1229 C C . GLY A 1 148 ? -19.622 -3.741 -8.573 1.00 90.12 148 GLY A C 1
ATOM 1230 O O . GLY A 1 148 ? -18.919 -3.051 -9.348 1.00 90.12 148 GLY A O 1
#